Protein AF-A0A660MBN6-F1 (afdb_monomer)

Radius of gyration: 13.84 Å; Cα contacts (8 Å, |Δi|>4): 64; chains: 1; bounding box: 29×34×33 Å

Sequence (71 aa):
EKDAPGKGGHIRRLVLTTLHNLRIYADTSSLELFINDGEAVMTGAIYPPADATGLHIAADDSASVVIYPLH

Solvent-accessible surface area (backbone atoms only — not comparable to full-atom values): 5161 Å² total; per-residue (Å²): 136,70,84,49,73,73,60,82,70,85,87,81,84,81,93,69,96,72,86,86,40,81,47,76,50,76,57,91,48,34,38,39,40,31,35,52,89,54,80,41,76,49,76,47,80,45,51,70,60,96,80,72,78,81,85,86,87,87,69,98,62,94,79,90,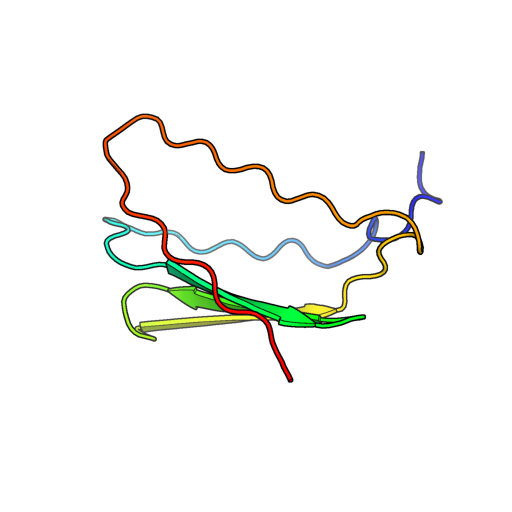86,86,88,77,86,85,133

Nearest PDB structures (foldseek):
  1iw7-assembly1_D  TM=3.938E-01  e=1.510E+00  Thermus thermophilus
  5xj0-assembly1_D  TM=4.833E-01  e=2.063E+00  Thermus thermophilus HB8
  8soj-assembly1_B  TM=3.651E-01  e=1.938E+00  Enterovirus A71
  4wqs-assembly2_N  TM=3.885E-01  e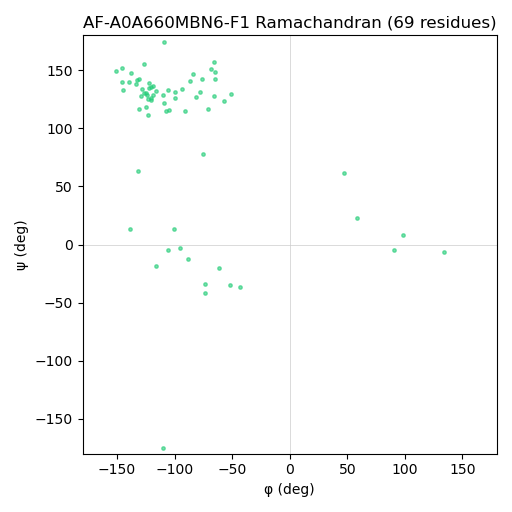=4.364E+00  Thermus thermophilus HB8
  6oig-assembly1_o  TM=2.966E-01  e=3.619E+00  Saccharomyces cerevisiae

Secondary structure (DSSP, 8-state):
---STTTTSPPP----S----EEEEEETTEEEEEEGGGTEEEEEE----TT--------SS----------

Foldseek 3Di:
DQPDWPRPDDDDDDDDPDWDDWDWDDDQFKIWIQTPNNPDIDIDTGHDDPPPPDDDDDDPDDDDDDDDDDD

Mean predicted aligned error: 6.03 Å

Structure (mmCIF, N/CA/C/O backbone):
data_AF-A0A660MBN6-F1
#
_entry.id   AF-A0A660MBN6-F1
#
loop_
_atom_site.group_PDB
_atom_site.id
_atom_site.type_symbol
_atom_site.label_atom_id
_atom_site.label_alt_id
_atom_site.label_comp_id
_atom_site.label_asym_id
_atom_site.label_entity_id
_atom_site.label_seq_id
_atom_site.pdbx_PDB_ins_code
_atom_site.Cartn_x
_atom_site.Cartn_y
_atom_site.Cartn_z
_atom_site.occupancy
_atom_site.B_iso_or_equiv
_atom_site.auth_seq_id
_atom_site.auth_comp_id
_atom_site.auth_asym_id
_atom_site.auth_atom_id
_atom_site.pdbx_PDB_model_num
ATOM 1 N N . GLU A 1 1 ? 7.196 -19.947 -13.645 1.00 49.78 1 GLU A N 1
ATOM 2 C CA . GLU A 1 1 ? 6.415 -19.032 -12.770 1.00 49.78 1 GLU A CA 1
ATOM 3 C C . GLU A 1 1 ? 7.212 -18.361 -11.639 1.00 49.78 1 GLU A C 1
ATOM 5 O O . GLU A 1 1 ? 6.661 -17.481 -10.981 1.00 49.78 1 GLU A O 1
ATOM 10 N N . LYS A 1 2 ? 8.483 -18.738 -11.410 1.00 43.19 2 LYS A N 1
ATOM 11 C CA . LYS A 1 2 ? 9.340 -18.255 -10.309 1.00 43.19 2 LYS A CA 1
ATOM 12 C C . LYS A 1 2 ? 10.138 -16.983 -10.650 1.00 43.19 2 LYS A C 1
ATOM 14 O O . LYS A 1 2 ? 10.647 -16.338 -9.747 1.00 43.19 2 LYS A O 1
ATOM 19 N N . ASP A 1 3 ? 10.194 -16.605 -11.924 1.00 48.81 3 ASP A N 1
ATOM 20 C CA . ASP A 1 3 ? 11.122 -15.582 -12.433 1.00 48.81 3 ASP A CA 1
ATOM 21 C C . ASP A 1 3 ? 10.475 -14.203 -12.640 1.00 48.81 3 ASP A C 1
ATOM 23 O O . ASP A 1 3 ? 11.042 -13.334 -13.295 1.00 48.81 3 ASP A O 1
ATOM 27 N N . ALA A 1 4 ? 9.271 -13.989 -12.099 1.00 53.50 4 ALA A N 1
ATOM 28 C CA . ALA A 1 4 ? 8.640 -12.675 -12.127 1.00 53.50 4 ALA A CA 1
ATOM 29 C C . ALA A 1 4 ? 9.264 -11.772 -11.042 1.00 53.50 4 ALA A C 1
ATOM 31 O O . ALA A 1 4 ? 9.342 -12.198 -9.882 1.00 53.50 4 ALA A O 1
ATOM 32 N N . PRO A 1 5 ? 9.667 -10.532 -11.373 1.00 49.94 5 PRO A N 1
ATOM 33 C CA . PRO A 1 5 ? 10.130 -9.558 -10.389 1.00 49.94 5 PRO A CA 1
ATOM 34 C C . PRO A 1 5 ? 9.125 -9.423 -9.233 1.00 49.94 5 PRO A C 1
ATOM 36 O O . PRO A 1 5 ? 7.922 -9.302 -9.455 1.00 49.94 5 PRO A O 1
ATOM 39 N N . GLY A 1 6 ? 9.603 -9.517 -7.988 1.00 53.66 6 GLY A N 1
ATOM 40 C CA . GLY A 1 6 ? 8.756 -9.496 -6.786 1.00 53.66 6 GLY A CA 1
ATOM 41 C C . GLY A 1 6 ? 8.263 -10.863 -6.281 1.00 53.66 6 GLY A C 1
ATOM 42 O O . GLY A 1 6 ? 7.674 -10.923 -5.200 1.00 53.66 6 GLY A O 1
ATOM 43 N N . LYS A 1 7 ? 8.529 -11.981 -6.976 1.00 49.22 7 LYS A N 1
ATOM 44 C CA . LYS A 1 7 ? 8.222 -13.329 -6.458 1.00 49.22 7 LYS A CA 1
ATOM 45 C C . LYS A 1 7 ? 9.411 -13.923 -5.691 1.00 49.22 7 LYS A C 1
ATOM 47 O O . LYS A 1 7 ? 10.454 -14.205 -6.263 1.00 49.22 7 LYS A O 1
ATOM 52 N N . GLY A 1 8 ? 9.230 -14.141 -4.384 1.00 51.06 8 GLY A N 1
ATOM 53 C CA . GLY A 1 8 ? 10.219 -14.781 -3.498 1.00 51.06 8 GLY A CA 1
ATOM 54 C C . GLY A 1 8 ? 10.444 -14.079 -2.154 1.00 51.06 8 GLY A C 1
ATOM 55 O O . GLY A 1 8 ? 11.145 -14.616 -1.301 1.00 51.06 8 GLY A O 1
ATOM 56 N N . GLY A 1 9 ? 9.846 -12.903 -1.944 1.00 60.12 9 GLY A N 1
ATOM 57 C CA . GLY A 1 9 ? 9.903 -12.201 -0.663 1.00 60.12 9 GLY A CA 1
ATOM 58 C C . GLY A 1 9 ? 9.122 -12.918 0.442 1.00 60.12 9 GLY A C 1
ATOM 59 O O . GLY A 1 9 ? 8.128 -13.602 0.189 1.00 60.12 9 GLY A O 1
ATOM 60 N N . HIS A 1 10 ? 9.559 -12.738 1.690 1.00 69.88 10 HIS A N 1
ATOM 61 C CA . HIS A 1 10 ? 8.799 -13.170 2.860 1.00 69.88 10 HIS A CA 1
ATOM 62 C C . HIS A 1 10 ? 7.411 -12.524 2.843 1.00 69.88 10 HIS A C 1
ATOM 64 O O . HIS A 1 10 ? 7.297 -11.298 2.824 1.00 69.88 10 HIS A O 1
ATOM 70 N N . ILE A 1 11 ? 6.352 -13.338 2.885 1.00 79.62 11 ILE A N 1
ATOM 71 C CA . ILE A 1 11 ? 5.000 -12.801 3.037 1.00 79.62 11 ILE A CA 1
ATOM 72 C C . ILE A 1 11 ? 4.860 -12.284 4.465 1.00 79.62 11 ILE A C 1
ATOM 74 O O . ILE A 1 11 ? 4.908 -13.061 5.421 1.00 79.62 11 ILE A O 1
ATOM 78 N N . ARG A 1 12 ? 4.654 -10.975 4.601 1.00 84.12 12 ARG A N 1
ATOM 79 C CA . ARG A 1 12 ? 4.323 -10.333 5.872 1.00 84.12 12 ARG A CA 1
ATOM 80 C C . ARG A 1 12 ? 2.810 -10.225 5.989 1.00 84.12 12 ARG A C 1
ATOM 82 O O . ARG A 1 12 ? 2.136 -9.862 5.030 1.00 84.12 12 ARG A O 1
ATOM 89 N N . ARG A 1 13 ? 2.278 -10.587 7.153 1.00 92.06 13 ARG A N 1
ATOM 90 C CA . ARG A 1 13 ? 0.851 -10.495 7.475 1.00 92.06 13 ARG A CA 1
ATOM 91 C C . ARG A 1 13 ? 0.705 -9.855 8.843 1.00 92.06 13 ARG A C 1
ATOM 93 O O . ARG A 1 13 ? 1.484 -10.161 9.742 1.00 92.06 13 ARG A O 1
ATOM 100 N N . LEU A 1 14 ? -0.302 -9.008 8.983 1.00 93.94 14 LEU A N 1
ATOM 101 C CA . LEU A 1 14 ? -0.709 -8.411 10.245 1.00 93.94 14 LEU A CA 1
ATOM 102 C C . LEU A 1 14 ? -2.205 -8.639 10.396 1.00 93.94 14 LEU A C 1
ATOM 104 O O . LEU A 1 14 ? -2.970 -8.346 9.480 1.00 93.94 14 LEU A O 1
ATOM 108 N N . VAL A 1 15 ? -2.603 -9.201 11.531 1.00 95.31 15 VAL A N 1
ATOM 109 C CA . VAL A 1 15 ? -4.015 -9.338 11.882 1.00 95.31 15 VAL A CA 1
ATOM 110 C C . VAL A 1 15 ? -4.473 -8.004 12.460 1.00 95.31 15 VAL A C 1
ATOM 112 O O . VAL A 1 15 ? -3.841 -7.490 13.379 1.00 95.31 15 VAL A O 1
ATOM 115 N N . LEU A 1 16 ? -5.556 -7.457 11.913 1.00 94.62 16 LEU A N 1
ATOM 116 C CA . LEU A 1 16 ? -6.177 -6.212 12.358 1.00 94.62 16 LEU A CA 1
ATOM 117 C C . LEU A 1 16 ? -7.632 -6.488 12.724 1.00 94.62 16 LEU A C 1
ATOM 119 O O . LEU A 1 16 ? -8.320 -7.205 12.000 1.00 94.62 16 LEU A O 1
ATOM 123 N N . THR A 1 17 ? -8.107 -5.894 13.817 1.00 95.00 17 THR A N 1
ATOM 124 C CA . THR A 1 17 ? -9.542 -5.884 14.140 1.00 95.00 17 THR A CA 1
ATOM 125 C C . THR A 1 17 ? -10.290 -4.914 13.226 1.00 95.00 17 THR A C 1
ATOM 127 O O . THR A 1 17 ? -11.352 -5.250 12.713 1.00 95.00 17 THR A O 1
ATOM 130 N N . THR A 1 18 ? -9.701 -3.737 12.986 1.00 94.50 18 THR A N 1
ATOM 131 C CA . THR A 1 18 ? -10.239 -2.686 12.115 1.00 94.50 18 THR A CA 1
ATOM 132 C C . THR A 1 18 ? -9.087 -1.973 11.408 1.00 94.50 18 THR A C 1
ATOM 134 O O . THR A 1 18 ? -8.057 -1.699 12.028 1.00 94.50 18 THR A O 1
ATOM 137 N N . LEU A 1 19 ? -9.272 -1.646 10.128 1.00 93.88 19 LEU A N 1
ATOM 138 C CA . LEU A 1 19 ? -8.395 -0.755 9.367 1.00 93.88 19 LEU A CA 1
ATOM 139 C C . LEU A 1 19 ? -9.119 0.580 9.158 1.00 93.88 19 LEU A C 1
ATOM 141 O O . LEU A 1 19 ? -10.143 0.608 8.481 1.00 93.88 19 LEU A O 1
ATOM 145 N N . HIS A 1 20 ? -8.606 1.671 9.726 1.00 95.00 20 HIS A N 1
ATOM 146 C CA . HIS A 1 20 ? -9.208 3.009 9.578 1.00 95.00 20 HIS A CA 1
ATOM 147 C C . HIS A 1 20 ? -8.307 4.005 8.843 1.00 95.00 20 HIS A C 1
ATOM 149 O O . HIS A 1 20 ? -8.792 5.019 8.346 1.00 95.00 20 HIS A O 1
ATOM 155 N N . ASN A 1 21 ? -7.004 3.728 8.754 1.00 96.44 21 ASN A N 1
ATOM 156 C CA . ASN A 1 21 ? -6.070 4.531 7.976 1.00 96.44 21 ASN A CA 1
ATOM 157 C C . ASN A 1 21 ? -4.999 3.630 7.354 1.00 96.44 21 ASN A C 1
ATOM 159 O O . ASN A 1 21 ? -4.409 2.789 8.034 1.00 96.44 21 ASN A O 1
ATOM 163 N N . LEU A 1 22 ? -4.744 3.826 6.063 1.00 96.38 22 LEU A N 1
ATOM 164 C CA . LEU A 1 22 ? -3.615 3.239 5.362 1.00 96.38 22 LEU A CA 1
ATOM 165 C C . LEU A 1 22 ? -2.899 4.341 4.584 1.00 96.38 22 LEU A C 1
ATOM 167 O O . LEU A 1 22 ? -3.457 4.916 3.648 1.00 96.38 22 LEU A O 1
ATOM 171 N N . ARG A 1 23 ? -1.643 4.602 4.944 1.00 97.75 23 ARG A N 1
ATOM 172 C CA . ARG A 1 23 ? -0.754 5.484 4.186 1.00 97.75 23 ARG A CA 1
ATOM 173 C C . ARG A 1 23 ? 0.340 4.657 3.536 1.00 97.75 23 ARG A C 1
ATOM 175 O O . ARG A 1 23 ? 1.013 3.882 4.207 1.00 97.75 23 ARG A O 1
ATOM 182 N N . ILE A 1 24 ? 0.514 4.843 2.234 1.00 96.75 24 ILE A N 1
ATOM 183 C CA . ILE A 1 24 ? 1.488 4.109 1.429 1.00 96.75 24 ILE A CA 1
ATOM 184 C C . ILE A 1 24 ? 2.445 5.119 0.808 1.00 96.75 24 ILE A C 1
ATOM 186 O O . ILE A 1 24 ? 2.004 6.028 0.106 1.00 96.75 24 ILE A O 1
ATOM 190 N N . TYR A 1 25 ? 3.738 4.941 1.048 1.00 96.81 25 TYR A N 1
ATOM 191 C CA . TYR A 1 25 ? 4.790 5.550 0.245 1.00 96.81 25 TYR A CA 1
ATOM 192 C C . TYR A 1 25 ? 5.293 4.505 -0.740 1.00 96.81 25 TYR A C 1
ATOM 194 O O . TYR A 1 25 ? 5.646 3.393 -0.346 1.00 96.81 25 TYR A O 1
ATOM 202 N N . ALA A 1 26 ? 5.279 4.862 -2.020 1.00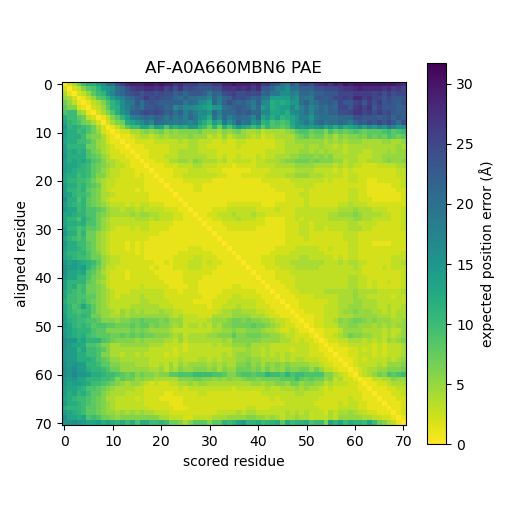 93.38 26 ALA A N 1
ATOM 203 C CA . ALA A 1 26 ? 5.754 4.018 -3.100 1.00 93.38 26 ALA A CA 1
ATOM 204 C C . ALA A 1 26 ? 6.832 4.765 -3.876 1.00 93.38 26 ALA A C 1
ATOM 206 O O . ALA A 1 26 ? 6.535 5.753 -4.544 1.00 93.38 26 ALA A O 1
ATOM 207 N N . ASP A 1 27 ? 8.064 4.287 -3.769 1.00 92.12 27 ASP A N 1
ATOM 208 C CA . ASP A 1 27 ? 9.205 4.779 -4.534 1.00 92.12 27 ASP A CA 1
ATOM 209 C C . ASP A 1 27 ? 9.617 3.720 -5.573 1.00 92.12 27 ASP A C 1
ATOM 211 O O . ASP A 1 27 ? 9.108 2.596 -5.606 1.00 92.12 27 ASP A O 1
ATOM 215 N N . THR A 1 28 ? 10.574 4.076 -6.418 1.00 90.44 28 THR A N 1
ATOM 216 C CA . THR A 1 28 ? 11.157 3.305 -7.517 1.00 90.44 28 THR A CA 1
ATOM 217 C C . THR A 1 28 ? 11.434 1.842 -7.161 1.00 90.44 28 THR A C 1
ATOM 219 O O . THR A 1 28 ? 11.283 0.963 -8.008 1.00 90.44 28 THR A O 1
ATOM 222 N N . SER A 1 29 ? 11.857 1.564 -5.923 1.00 91.19 29 SER A N 1
ATOM 223 C CA . SER A 1 29 ? 12.230 0.209 -5.495 1.00 91.19 29 SER A CA 1
ATOM 224 C C 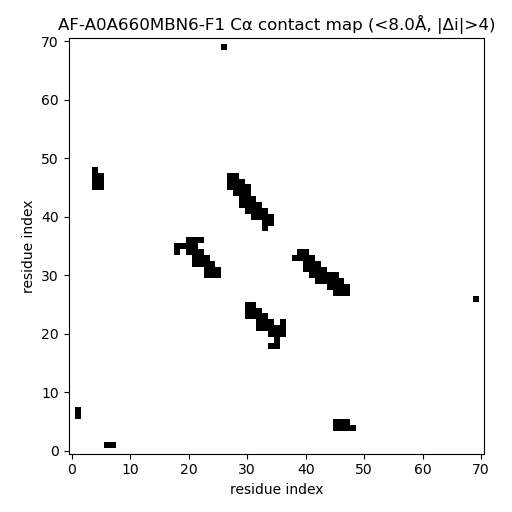. SER A 1 29 ? 11.751 -0.180 -4.095 1.00 91.19 29 SER A C 1
ATOM 226 O O . SER A 1 29 ? 12.189 -1.200 -3.557 1.00 91.19 29 SER A O 1
ATOM 228 N N . SER A 1 30 ? 10.839 0.585 -3.492 1.00 92.88 30 SER A N 1
ATOM 229 C CA . SER A 1 30 ? 10.348 0.311 -2.139 1.00 92.88 30 SER A CA 1
ATOM 230 C C . SER A 1 30 ? 8.877 0.666 -1.949 1.00 92.88 30 SER A C 1
ATOM 232 O O . SER A 1 30 ? 8.323 1.552 -2.598 1.00 92.88 30 SER A O 1
ATOM 234 N N . LEU A 1 31 ? 8.255 -0.053 -1.018 1.00 94.06 31 LEU A N 1
ATOM 235 C CA . LEU A 1 31 ? 6.963 0.276 -0.439 1.00 94.06 31 LEU A CA 1
ATOM 236 C C . LEU A 1 31 ? 7.109 0.408 1.074 1.00 94.06 31 LEU A C 1
ATOM 238 O O . LEU A 1 31 ? 7.682 -0.470 1.729 1.00 94.06 31 LEU A O 1
ATOM 242 N N . GLU A 1 32 ? 6.522 1.463 1.622 1.00 96.69 32 GLU A N 1
ATOM 243 C CA . GLU A 1 32 ? 6.362 1.673 3.058 1.00 96.69 32 GLU A CA 1
ATOM 244 C C . GLU A 1 32 ? 4.889 1.908 3.376 1.00 96.69 32 GLU A C 1
ATOM 246 O O . GLU A 1 32 ? 4.267 2.851 2.889 1.00 96.69 32 GLU A O 1
ATOM 251 N N . LEU A 1 33 ? 4.319 1.015 4.177 1.00 96.94 33 LEU A N 1
ATOM 252 C CA . LEU A 1 33 ? 2.923 1.033 4.584 1.00 96.94 33 LEU A CA 1
ATOM 253 C C . LEU A 1 33 ? 2.859 1.409 6.059 1.00 96.94 33 LEU A C 1
ATOM 255 O O . LEU A 1 33 ? 3.395 0.696 6.907 1.00 96.94 33 LEU A O 1
ATOM 259 N N . PHE A 1 34 ? 2.156 2.492 6.355 1.00 98.19 34 PHE A N 1
ATOM 260 C CA . PHE A 1 34 ? 1.813 2.935 7.698 1.00 98.19 34 PHE A CA 1
ATOM 261 C C . PHE A 1 34 ? 0.341 2.609 7.930 1.00 98.19 34 PHE A C 1
ATOM 263 O O . PHE A 1 34 ? -0.541 3.109 7.226 1.00 98.19 34 PHE A O 1
ATOM 270 N N . ILE A 1 35 ? 0.091 1.726 8.887 1.00 98.00 35 ILE A N 1
ATOM 271 C CA . ILE A 1 35 ? -1.220 1.148 9.175 1.00 98.00 35 ILE A CA 1
ATOM 272 C C . ILE A 1 35 ? -1.741 1.790 10.454 1.00 98.00 35 ILE A C 1
ATOM 274 O O . ILE A 1 35 ? -0.988 1.884 11.425 1.00 98.00 35 ILE A O 1
ATOM 278 N N . ASN A 1 36 ? -3.006 2.218 10.438 1.00 97.62 36 ASN A N 1
ATOM 279 C CA . ASN A 1 36 ? -3.699 2.835 11.571 1.00 97.62 36 ASN A CA 1
ATOM 280 C C . ASN A 1 36 ? -2.840 3.921 12.237 1.00 97.62 36 ASN A C 1
ATOM 282 O O . ASN A 1 36 ? -2.406 3.790 13.374 1.00 97.62 36 ASN A O 1
ATOM 286 N N . ASP A 1 37 ? -2.503 4.962 11.471 1.00 97.69 37 ASP A N 1
ATOM 287 C CA . ASP A 1 37 ? -1.725 6.115 11.951 1.00 97.69 37 ASP A CA 1
ATOM 288 C C . ASP A 1 37 ? -0.331 5.764 12.521 1.00 97.69 37 ASP A C 1
ATOM 290 O O . ASP A 1 37 ? 0.269 6.543 13.260 1.00 97.69 37 ASP A O 1
ATOM 294 N N . GLY A 1 38 ? 0.224 4.613 12.122 1.00 97.00 38 GLY A N 1
ATOM 295 C CA . GLY A 1 38 ? 1.561 4.165 12.513 1.00 97.00 38 GLY A CA 1
ATOM 296 C C . GLY A 1 38 ? 1.588 3.160 13.666 1.00 97.00 38 GLY A C 1
ATOM 297 O O . GLY A 1 38 ? 2.681 2.809 14.108 1.00 97.00 38 GLY A O 1
ATOM 298 N N . GLU A 1 39 ? 0.437 2.648 14.117 1.00 97.81 39 GLU A N 1
ATOM 299 C CA . GLU A 1 39 ? 0.362 1.504 15.046 1.00 97.81 39 GLU A CA 1
ATOM 300 C C . GLU A 1 39 ? 1.173 0.300 14.552 1.00 97.81 39 GLU A C 1
ATOM 302 O O . GLU A 1 39 ? 1.785 -0.424 15.341 1.00 97.81 39 GLU A O 1
ATOM 307 N N . ALA A 1 40 ? 1.209 0.105 13.233 1.00 97.38 40 ALA A N 1
ATOM 308 C CA . ALA A 1 40 ? 2.122 -0.822 12.592 1.00 97.38 40 ALA A CA 1
ATOM 309 C C . ALA A 1 40 ? 2.722 -0.223 11.318 1.00 97.38 40 ALA A C 1
ATOM 311 O O . ALA A 1 40 ? 2.072 0.528 10.587 1.00 97.38 40 ALA A O 1
ATOM 312 N N . VAL A 1 41 ? 3.966 -0.607 11.030 1.00 97.19 41 VAL A N 1
ATOM 313 C CA . VAL A 1 4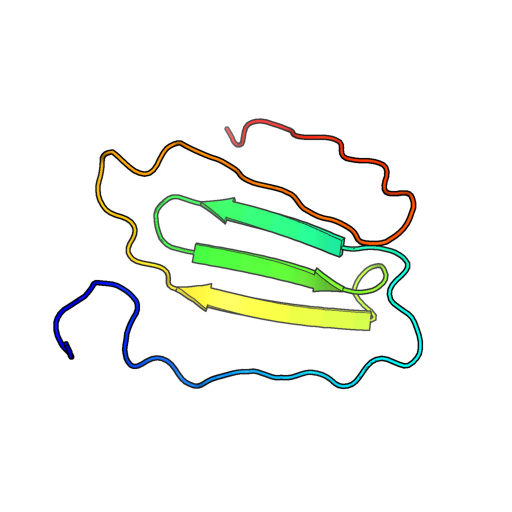1 ? 4.690 -0.192 9.826 1.00 97.19 41 VAL A CA 1
ATOM 314 C C . VAL A 1 41 ? 5.235 -1.421 9.109 1.00 97.19 41 VAL A C 1
ATOM 316 O O . VAL A 1 41 ? 5.825 -2.310 9.730 1.00 97.19 41 VAL A O 1
ATOM 319 N N . MET A 1 42 ? 5.046 -1.480 7.792 1.00 95.62 42 MET A N 1
ATOM 320 C CA . MET A 1 42 ? 5.641 -2.501 6.934 1.00 95.62 42 MET A CA 1
ATOM 321 C C . MET A 1 42 ? 6.470 -1.858 5.831 1.00 95.62 42 MET A C 1
ATOM 323 O O . MET A 1 42 ? 5.948 -1.093 5.033 1.00 95.62 42 MET A O 1
ATOM 327 N N . THR A 1 43 ? 7.734 -2.257 5.731 1.00 94.88 43 THR A N 1
ATOM 328 C CA . THR A 1 43 ? 8.640 -1.819 4.661 1.00 94.88 43 THR A CA 1
ATOM 329 C C . THR A 1 43 ? 9.117 -3.007 3.841 1.00 94.88 43 THR A C 1
ATOM 331 O O . THR A 1 43 ? 9.505 -4.035 4.413 1.00 94.88 43 THR A O 1
ATOM 334 N N . GLY A 1 44 ? 9.136 -2.878 2.519 1.00 90.81 44 GLY A N 1
ATOM 335 C CA . GLY A 1 44 ? 9.641 -3.913 1.623 1.00 90.81 44 GLY A CA 1
ATOM 336 C C . GLY A 1 44 ? 10.207 -3.347 0.328 1.00 90.81 44 GLY A C 1
ATOM 337 O O . GLY A 1 44 ? 9.748 -2.321 -0.158 1.00 90.81 44 GLY A O 1
ATOM 338 N N . ALA A 1 45 ? 11.198 -4.042 -0.231 1.00 90.88 45 ALA A N 1
ATOM 339 C CA . ALA A 1 45 ? 11.682 -3.758 -1.574 1.00 90.88 45 ALA A CA 1
ATOM 340 C C . ALA A 1 45 ? 10.699 -4.304 -2.621 1.00 90.88 45 ALA A C 1
ATOM 342 O O . ALA A 1 45 ? 10.148 -5.398 -2.455 1.00 90.88 45 ALA A O 1
ATOM 343 N N . ILE A 1 46 ? 10.520 -3.558 -3.706 1.00 88.25 46 ILE A N 1
ATOM 344 C CA . ILE A 1 46 ? 9.774 -3.968 -4.897 1.00 88.25 46 ILE A CA 1
ATOM 345 C C . ILE A 1 46 ? 10.647 -3.788 -6.139 1.00 88.25 46 ILE A C 1
ATOM 347 O O . ILE A 1 46 ? 11.575 -2.987 -6.151 1.00 88.25 46 ILE A O 1
ATOM 351 N N . TYR A 1 47 ? 10.343 -4.547 -7.190 1.00 88.69 47 TYR A N 1
ATOM 352 C CA . TYR A 1 47 ? 11.083 -4.513 -8.454 1.00 88.69 47 TYR A CA 1
ATOM 353 C C . TYR A 1 47 ? 10.102 -4.403 -9.629 1.00 88.69 47 TYR A C 1
ATOM 355 O O . TYR A 1 47 ? 9.965 -5.357 -10.394 1.00 88.69 47 TYR A O 1
ATOM 363 N N . PRO A 1 48 ? 9.331 -3.305 -9.733 1.00 86.12 48 PRO A N 1
ATOM 364 C CA . PRO A 1 48 ? 8.378 -3.139 -10.822 1.00 86.12 48 PRO A CA 1
ATOM 365 C C . PRO A 1 48 ? 9.107 -3.042 -12.176 1.00 86.12 48 PRO A C 1
ATOM 367 O O . PRO A 1 48 ? 10.233 -2.539 -12.234 1.00 86.12 48 PRO A O 1
ATOM 370 N N . PRO A 1 49 ? 8.503 -3.513 -13.282 1.00 88.50 49 PRO A N 1
ATOM 371 C CA . PRO A 1 49 ? 9.016 -3.208 -14.613 1.00 88.50 49 PRO A CA 1
ATOM 372 C C . PRO A 1 49 ? 8.883 -1.703 -14.899 1.00 88.50 4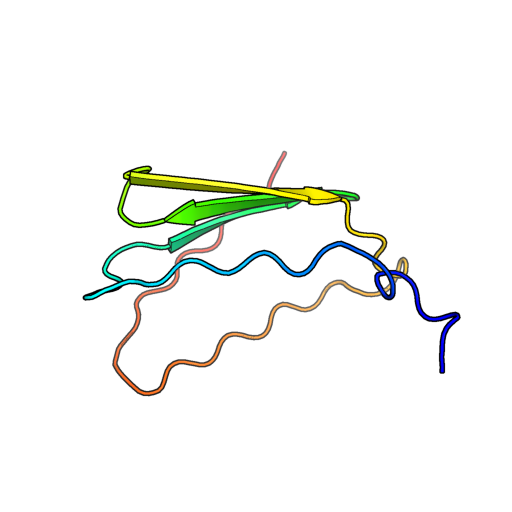9 PRO A C 1
ATOM 374 O O . PRO A 1 49 ? 8.059 -1.015 -14.301 1.00 88.50 49 PRO A O 1
ATOM 377 N N . ALA A 1 50 ? 9.694 -1.185 -15.824 1.00 86.56 50 ALA A N 1
ATOM 378 C CA . ALA A 1 50 ? 9.795 0.255 -16.088 1.00 86.56 50 ALA A CA 1
ATOM 379 C C . ALA A 1 50 ? 8.484 0.909 -16.575 1.00 86.56 50 ALA A C 1
ATOM 381 O O . ALA A 1 50 ? 8.333 2.125 -16.488 1.00 86.56 50 ALA A O 1
ATOM 382 N N . ASP A 1 51 ? 7.546 0.120 -17.093 1.00 89.69 51 ASP A N 1
ATOM 383 C CA . ASP A 1 51 ? 6.240 0.554 -17.589 1.00 89.69 51 ASP A CA 1
ATOM 384 C C . ASP A 1 51 ? 5.108 0.436 -16.548 1.00 89.69 51 ASP A C 1
ATOM 386 O O . ASP A 1 51 ? 3.983 0.874 -16.809 1.00 89.69 51 ASP A O 1
ATOM 390 N N . ALA A 1 52 ? 5.383 -0.089 -15.347 1.00 88.88 52 ALA A N 1
ATOM 391 C CA . ALA A 1 52 ? 4.406 -0.209 -14.264 1.00 88.88 52 ALA A CA 1
ATOM 392 C C . ALA A 1 52 ? 4.123 1.145 -13.592 1.00 88.88 52 ALA A C 1
ATOM 394 O O . ALA A 1 52 ? 4.594 1.444 -12.498 1.00 88.88 52 ALA A O 1
ATOM 395 N N . THR A 1 53 ? 3.315 1.960 -14.264 1.00 86.62 53 THR A N 1
ATOM 396 C CA . THR A 1 53 ? 2.937 3.323 -13.845 1.00 86.62 53 THR A CA 1
ATOM 397 C C . THR A 1 53 ? 1.502 3.431 -13.317 1.00 86.62 53 THR A C 1
ATOM 399 O O . THR A 1 53 ? 1.078 4.494 -12.867 1.00 86.62 53 THR A O 1
ATOM 402 N N . GLY A 1 54 ? 0.731 2.343 -13.376 1.00 88.38 54 GLY A N 1
ATOM 403 C CA . GLY A 1 54 ? -0.670 2.318 -12.961 1.00 88.38 54 GLY A CA 1
ATOM 404 C C . GLY A 1 54 ? -0.861 2.105 -11.458 1.00 88.38 54 GLY A C 1
ATOM 405 O O . GLY A 1 54 ? -0.127 1.347 -10.827 1.00 88.38 54 GLY A O 1
ATOM 406 N N . LEU A 1 55 ? -1.917 2.709 -10.909 1.00 89.31 55 LEU A N 1
ATOM 407 C CA . LEU A 1 55 ? -2.425 2.449 -9.562 1.00 89.31 55 LEU A CA 1
ATOM 408 C C . LEU A 1 55 ? -3.877 1.970 -9.658 1.00 89.31 55 LEU A C 1
ATOM 410 O O . LEU A 1 55 ? -4.714 2.641 -10.260 1.00 89.31 55 LEU A O 1
ATOM 414 N N . HIS A 1 56 ? -4.178 0.821 -9.055 1.00 90.88 56 HIS A N 1
ATOM 415 C CA . HIS A 1 56 ? -5.532 0.276 -8.968 1.00 90.88 56 HIS A CA 1
ATOM 416 C C . HIS A 1 56 ? -5.950 0.161 -7.503 1.00 90.88 56 HIS A C 1
ATOM 418 O O . HIS A 1 56 ? -5.232 -0.433 -6.699 1.00 90.88 56 HIS A O 1
ATOM 424 N N . ILE A 1 57 ? -7.118 0.709 -7.169 1.00 90.00 57 ILE A N 1
ATOM 425 C CA . ILE A 1 57 ? -7.667 0.705 -5.812 1.00 90.00 57 ILE A CA 1
ATOM 426 C C . ILE A 1 57 ? -9.058 0.086 -5.857 1.00 90.00 57 ILE A C 1
ATOM 428 O O . ILE A 1 57 ? -9.891 0.480 -6.669 1.00 90.00 57 ILE A O 1
ATOM 432 N N . ALA A 1 58 ? -9.293 -0.868 -4.962 1.00 90.25 58 ALA A N 1
ATOM 433 C CA . ALA A 1 58 ? -10.584 -1.498 -4.747 1.00 90.25 58 ALA A CA 1
ATOM 434 C C . ALA A 1 58 ? -10.862 -1.560 -3.243 1.00 90.25 58 ALA A C 1
ATOM 436 O O . ALA A 1 58 ? -9.960 -1.858 -2.458 1.00 90.25 58 ALA A O 1
ATOM 437 N N . ALA A 1 59 ? -12.100 -1.267 -2.864 1.00 88.50 59 ALA A N 1
ATOM 438 C CA . ALA A 1 59 ? -12.601 -1.367 -1.503 1.00 88.50 59 ALA A CA 1
ATOM 439 C C . ALA A 1 59 ? -14.019 -1.940 -1.559 1.00 88.50 59 ALA A C 1
ATOM 441 O O . ALA A 1 59 ? -14.785 -1.579 -2.454 1.00 88.50 59 ALA A O 1
ATOM 442 N N . ASP A 1 60 ? -14.342 -2.830 -0.621 1.00 87.81 60 ASP A N 1
ATOM 443 C CA . ASP A 1 60 ? -15.689 -3.401 -0.510 1.00 87.81 60 ASP A CA 1
ATOM 444 C C . ASP A 1 60 ? -16.681 -2.367 0.053 1.00 87.81 60 ASP A C 1
ATOM 446 O O . ASP A 1 60 ? -17.834 -2.311 -0.369 1.00 87.81 60 ASP A O 1
ATOM 450 N N . ASP A 1 61 ? -16.196 -1.503 0.951 1.00 87.44 61 ASP A N 1
ATOM 451 C CA . ASP A 1 61 ? -16.934 -0.398 1.564 1.00 87.44 61 ASP A CA 1
ATOM 452 C C . ASP A 1 61 ? -16.437 0.972 1.062 1.00 87.44 61 ASP A C 1
ATOM 454 O O . ASP A 1 61 ? -15.574 1.092 0.188 1.00 87.44 61 ASP A O 1
ATOM 458 N N . SER A 1 62 ? -16.970 2.053 1.635 1.00 89.19 62 SER A N 1
ATOM 459 C CA . SER A 1 62 ? -16.539 3.416 1.325 1.00 89.19 62 SER A CA 1
ATOM 460 C C . SER A 1 62 ? -15.096 3.686 1.766 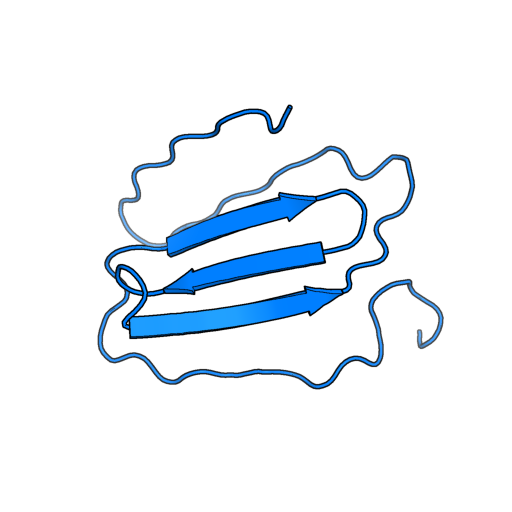1.00 89.19 62 SER A C 1
ATOM 462 O O . SER A 1 62 ? -14.770 3.552 2.946 1.00 89.19 62 SER A O 1
ATOM 464 N N . ALA A 1 63 ? -14.273 4.188 0.845 1.00 91.75 63 ALA A N 1
ATOM 465 C CA . ALA A 1 63 ? -12.929 4.682 1.126 1.00 91.75 63 ALA A CA 1
ATOM 466 C C . ALA A 1 63 ? -12.717 6.069 0.505 1.00 91.75 63 ALA A C 1
ATOM 468 O O . ALA A 1 63 ? -13.174 6.345 -0.604 1.00 91.75 63 ALA A O 1
ATOM 469 N N . SER A 1 64 ? -11.996 6.936 1.217 1.00 94.81 64 SER A N 1
ATOM 470 C CA . SER A 1 64 ? -11.475 8.189 0.667 1.00 94.81 64 SER A CA 1
ATOM 471 C C . SER A 1 64 ? -10.012 7.993 0.297 1.00 94.81 64 SER A C 1
ATOM 473 O O . SER A 1 64 ? -9.232 7.478 1.099 1.00 94.81 64 SER A O 1
ATOM 475 N N . VAL A 1 65 ? -9.645 8.401 -0.914 1.00 95.56 65 VAL A N 1
ATOM 476 C CA . VAL A 1 65 ? -8.290 8.254 -1.443 1.00 95.56 65 VAL A CA 1
ATOM 477 C C . VAL A 1 65 ? -7.774 9.623 -1.849 1.00 95.56 65 VAL A C 1
A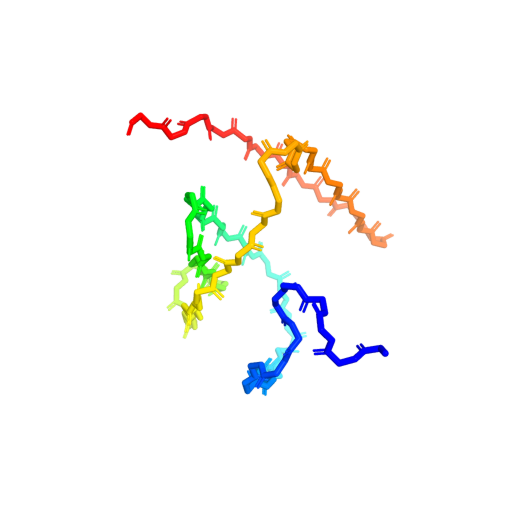TOM 479 O O . VAL A 1 65 ? -8.417 10.335 -2.618 1.00 95.56 65 VAL A O 1
ATOM 482 N N . VAL A 1 66 ? -6.579 9.962 -1.371 1.00 96.44 66 VAL A N 1
ATOM 483 C CA . VAL A 1 66 ? -5.839 11.149 -1.803 1.00 96.44 66 VAL A CA 1
ATOM 484 C C . VAL A 1 66 ? -4.445 10.711 -2.232 1.00 96.44 66 VAL A C 1
ATOM 486 O O . VAL A 1 66 ? -3.779 9.973 -1.509 1.00 96.44 66 VAL A O 1
ATOM 489 N N . ILE A 1 67 ? -4.021 11.141 -3.420 1.00 95.56 67 ILE A N 1
ATOM 490 C CA . ILE A 1 67 ? -2.748 10.752 -4.035 1.00 95.56 67 ILE A CA 1
ATOM 491 C C . ILE A 1 67 ? -1.880 11.997 -4.175 1.00 95.56 67 ILE A C 1
ATOM 493 O O . ILE A 1 67 ? -2.338 13.023 -4.679 1.00 95.56 67 ILE A O 1
ATOM 497 N N . TYR A 1 68 ? -0.622 11.880 -3.759 1.00 95.62 68 TYR A N 1
ATOM 498 C CA . TYR A 1 68 ? 0.388 12.921 -3.901 1.00 95.62 68 TYR A CA 1
ATOM 499 C C . TYR A 1 68 ? 1.555 12.380 -4.730 1.00 95.62 68 TYR A C 1
ATOM 501 O O . TYR A 1 68 ? 1.988 11.254 -4.475 1.00 95.62 68 TYR A O 1
ATOM 509 N N . PRO A 1 69 ? 2.080 13.145 -5.702 1.00 93.12 69 PRO A N 1
ATOM 510 C CA . PRO A 1 69 ? 3.347 12.796 -6.327 1.00 93.12 69 PRO A CA 1
ATOM 511 C C . PRO A 1 69 ? 4.471 12.888 -5.288 1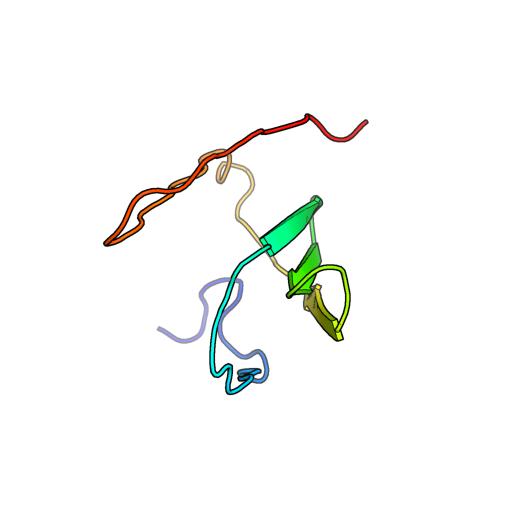.00 93.12 69 PRO A C 1
ATOM 513 O O . PRO A 1 69 ? 4.469 13.786 -4.444 1.00 93.12 69 PRO A O 1
ATOM 516 N N . LEU A 1 70 ? 5.432 11.971 -5.361 1.00 89.81 70 LEU A N 1
ATOM 517 C CA . LEU A 1 70 ? 6.691 12.098 -4.631 1.00 89.81 70 LEU A CA 1
ATOM 518 C C . LEU A 1 70 ? 7.673 12.915 -5.482 1.00 89.81 70 LEU A C 1
ATOM 520 O O . LEU A 1 70 ? 7.668 12.800 -6.710 1.00 89.81 70 LEU A O 1
ATOM 524 N N . HIS A 1 71 ? 8.442 13.784 -4.825 1.00 81.06 71 HIS A N 1
ATOM 525 C CA . HIS A 1 71 ? 9.442 14.659 -5.444 1.00 81.06 71 HIS A CA 1
ATOM 526 C C . HIS A 1 71 ? 10.832 14.037 -5.411 1.00 81.06 71 HIS A C 1
ATOM 528 O O . HIS A 1 71 ? 11.153 13.407 -4.378 1.00 81.06 71 HIS A O 1
#

pLDDT: mean 86.91, std 14.57, range [43.19, 98.19]